Protein AF-A0A940E8I8-F1 (afdb_monomer_lite)

Secondary structure (DSSP, 8-state):
-HHHHHHHHHHHHHHHHHHHHHHS--HHHHHHHHHHHHHHHHHHHHHHHHTTSSSSSTTTGGG--

Radius of gyration: 19.22 Å; chains: 1; bounding box: 31×16×64 Å

Sequence (65 aa):
MDRIMALVAYAVLAAFLIILVWHVPRFDLGGVVLLTLVFAGFDAAAVMRSHRKSGHVAGDDAQRP

Structure (mmCIF, N/CA/C/O backbone):
data_AF-A0A940E8I8-F1
#
_entry.id   AF-A0A940E8I8-F1
#
loop_
_atom_site.group_PDB
_atom_site.id
_atom_site.type_symbol
_atom_site.label_atom_id
_atom_site.label_alt_id
_atom_site.label_comp_id
_atom_site.label_asym_id
_atom_site.label_entity_id
_atom_site.label_seq_id
_atom_site.pdbx_PDB_ins_code
_atom_site.Cartn_x
_atom_site.Cartn_y
_atom_site.Cartn_z
_atom_site.occupancy
_atom_site.B_iso_or_equiv
_atom_site.auth_seq_id
_atom_site.auth_comp_id
_atom_site.auth_asym_id
_atom_site.auth_atom_id
_atom_site.pdbx_PDB_model_num
ATOM 1 N N . MET A 1 1 ? 11.725 5.734 -15.798 1.00 58.59 1 MET A N 1
ATOM 2 C CA . MET A 1 1 ? 11.419 6.532 -14.585 1.00 58.59 1 MET A CA 1
ATOM 3 C C . MET A 1 1 ? 10.109 6.086 -13.938 1.00 58.59 1 MET A C 1
ATOM 5 O O . MET A 1 1 ? 9.982 6.143 -12.722 1.00 58.59 1 MET A O 1
ATOM 9 N N . ASP A 1 2 ? 9.196 5.519 -14.723 1.00 75.38 2 ASP A N 1
ATOM 10 C CA . ASP A 1 2 ? 7.842 5.104 -14.330 1.00 75.38 2 ASP A CA 1
ATOM 11 C C . ASP A 1 2 ? 7.808 4.080 -13.191 1.00 75.38 2 ASP A C 1
ATOM 13 O O . ASP A 1 2 ? 6.944 4.136 -12.325 1.00 75.38 2 ASP A O 1
ATOM 17 N N . ARG A 1 3 ? 8.803 3.184 -13.120 1.00 71.88 3 ARG A N 1
ATOM 18 C CA . ARG A 1 3 ? 8.899 2.182 -12.041 1.00 71.88 3 ARG A CA 1
ATOM 19 C C . ARG A 1 3 ? 9.170 2.799 -10.674 1.00 71.88 3 ARG A C 1
ATOM 21 O O . ARG A 1 3 ? 8.607 2.346 -9.687 1.00 71.88 3 ARG A O 1
ATOM 28 N N . ILE A 1 4 ? 10.035 3.812 -10.622 1.00 84.25 4 ILE A N 1
ATOM 29 C CA . ILE A 1 4 ? 10.376 4.499 -9.371 1.00 84.25 4 ILE A CA 1
ATOM 30 C C . ILE A 1 4 ? 9.148 5.267 -8.884 1.00 84.25 4 ILE A C 1
ATOM 32 O O . ILE A 1 4 ? 8.798 5.170 -7.715 1.00 84.25 4 ILE A O 1
ATOM 36 N N . MET A 1 5 ? 8.445 5.946 -9.794 1.00 82.75 5 MET A N 1
ATOM 37 C CA . MET A 1 5 ? 7.223 6.680 -9.460 1.00 82.75 5 MET A CA 1
ATOM 38 C C . MET A 1 5 ? 6.086 5.752 -9.014 1.00 82.75 5 MET A C 1
ATOM 40 O O . MET A 1 5 ? 5.420 6.050 -8.027 1.00 82.75 5 MET A O 1
ATOM 44 N N . ALA A 1 6 ? 5.912 4.594 -9.660 1.00 82.00 6 ALA A N 1
ATOM 45 C CA . ALA A 1 6 ? 4.937 3.585 -9.242 1.00 82.00 6 ALA A CA 1
ATOM 46 C C . ALA A 1 6 ? 5.259 2.999 -7.855 1.00 82.00 6 ALA A C 1
ATOM 48 O O . ALA A 1 6 ? 4.369 2.858 -7.018 1.00 82.00 6 ALA A O 1
ATOM 49 N N . LEU A 1 7 ? 6.537 2.705 -7.585 1.00 84.69 7 LEU A N 1
ATOM 50 C CA . LEU A 1 7 ? 6.978 2.199 -6.284 1.00 84.69 7 LEU A CA 1
ATOM 51 C C . LEU A 1 7 ? 6.755 3.236 -5.173 1.00 84.69 7 LEU A C 1
ATOM 53 O O . LEU A 1 7 ? 6.268 2.893 -4.099 1.00 84.69 7 LEU A O 1
ATOM 57 N N . VAL A 1 8 ? 7.082 4.504 -5.439 1.00 88.62 8 VAL A N 1
ATOM 58 C CA . VAL A 1 8 ? 6.883 5.608 -4.491 1.00 88.62 8 VAL A CA 1
ATOM 59 C C . VAL A 1 8 ? 5.396 5.823 -4.213 1.00 88.62 8 VAL A C 1
ATOM 61 O O . VAL A 1 8 ? 5.015 5.915 -3.049 1.00 88.62 8 VAL A O 1
ATOM 64 N N . ALA A 1 9 ? 4.544 5.840 -5.242 1.00 87.19 9 ALA A N 1
ATOM 65 C CA . ALA A 1 9 ? 3.099 5.988 -5.070 1.00 87.19 9 ALA A CA 1
ATOM 66 C C . ALA A 1 9 ? 2.507 4.862 -4.207 1.00 87.19 9 ALA A C 1
ATOM 68 O O . ALA A 1 9 ? 1.743 5.127 -3.278 1.00 87.19 9 ALA A O 1
ATOM 69 N N . TYR A 1 10 ? 2.919 3.615 -4.455 1.00 86.12 10 TYR A N 1
ATOM 70 C CA . TYR A 1 10 ? 2.502 2.476 -3.641 1.00 86.12 10 TYR A CA 1
ATOM 71 C C . TYR A 1 10 ? 3.008 2.575 -2.195 1.00 86.12 10 TYR A C 1
ATOM 73 O O . TYR A 1 10 ? 2.250 2.330 -1.259 1.00 86.12 10 TYR A O 1
ATOM 81 N N . ALA A 1 11 ? 4.264 2.982 -1.990 1.00 89.31 11 ALA A N 1
ATOM 82 C CA . ALA A 1 11 ? 4.836 3.146 -0.656 1.00 89.31 11 ALA A CA 1
ATOM 83 C C . ALA A 1 11 ? 4.110 4.229 0.160 1.00 89.31 11 ALA A C 1
ATOM 85 O O . ALA A 1 11 ? 3.808 4.013 1.333 1.00 89.31 11 ALA A O 1
ATOM 86 N N . VAL A 1 12 ? 3.784 5.367 -0.461 1.00 93.25 12 VAL A N 1
ATOM 87 C CA . VAL A 1 12 ? 3.024 6.451 0.181 1.00 93.25 12 VAL A CA 1
ATOM 88 C C . VAL A 1 12 ? 1.604 5.995 0.525 1.00 93.25 12 VAL A C 1
ATOM 90 O O . VAL A 1 12 ? 1.149 6.230 1.645 1.00 93.25 12 VAL A O 1
ATOM 93 N N . LEU A 1 13 ? 0.926 5.294 -0.391 1.00 88.94 13 LEU A N 1
ATOM 94 C CA . LEU A 1 13 ? -0.397 4.713 -0.145 1.00 88.94 13 LEU A CA 1
ATOM 95 C C . LEU A 1 13 ? -0.364 3.737 1.040 1.00 88.94 13 LEU A C 1
ATOM 97 O O . LEU A 1 13 ? -1.180 3.845 1.955 1.00 88.94 13 LEU A O 1
ATOM 101 N N . ALA A 1 14 ? 0.596 2.811 1.050 1.00 89.25 14 ALA A N 1
ATOM 102 C CA . ALA A 1 14 ? 0.745 1.831 2.118 1.00 89.25 14 ALA A CA 1
ATOM 103 C C . ALA A 1 14 ? 1.022 2.501 3.473 1.00 89.25 14 ALA A C 1
ATOM 105 O O . ALA A 1 14 ? 0.379 2.162 4.465 1.00 89.25 14 ALA A O 1
ATOM 106 N N . ALA A 1 15 ? 1.922 3.489 3.514 1.00 90.38 15 ALA A N 1
ATOM 107 C CA . ALA A 1 15 ? 2.229 4.238 4.730 1.00 90.38 15 ALA A CA 1
ATOM 108 C C . ALA A 1 15 ? 0.996 4.970 5.282 1.00 90.38 15 ALA A C 1
ATOM 110 O O . ALA A 1 15 ? 0.701 4.865 6.472 1.00 90.38 15 ALA A O 1
ATOM 111 N N . PHE A 1 16 ? 0.242 5.659 4.421 1.00 89.06 16 PHE A N 1
ATOM 112 C CA . PHE A 1 16 ? -0.985 6.347 4.820 1.00 89.06 16 PHE A CA 1
ATOM 113 C C . PHE A 1 16 ? -2.021 5.381 5.409 1.00 89.06 16 PHE A C 1
ATOM 115 O O . PHE A 1 16 ? -2.586 5.650 6.469 1.00 89.06 16 PHE A O 1
ATOM 122 N N . LEU A 1 17 ? -2.236 4.232 4.765 1.00 85.88 17 LEU A N 1
ATOM 123 C CA . LEU A 1 17 ? -3.207 3.240 5.225 1.00 85.88 17 LEU A CA 1
ATOM 124 C C . LEU A 1 17 ? -2.808 2.607 6.566 1.00 85.88 17 LEU A C 1
ATOM 126 O O . LEU A 1 17 ? -3.666 2.426 7.427 1.00 85.88 17 LEU A O 1
ATOM 130 N N . ILE A 1 18 ? -1.516 2.334 6.784 1.00 86.56 18 ILE A N 1
ATOM 131 C CA . ILE A 1 18 ? -1.005 1.845 8.077 1.00 86.56 18 ILE A CA 1
ATOM 132 C C . ILE A 1 18 ? -1.285 2.864 9.188 1.00 86.56 18 ILE A C 1
ATOM 134 O O . ILE A 1 18 ? -1.779 2.492 10.254 1.00 86.56 18 ILE A O 1
ATOM 138 N N . ILE A 1 19 ? -1.019 4.150 8.934 1.00 88.00 19 ILE A N 1
ATOM 139 C CA . ILE A 1 19 ? -1.295 5.228 9.895 1.00 88.00 19 ILE A CA 1
ATOM 140 C C . ILE A 1 19 ? -2.795 5.299 10.201 1.00 88.00 19 ILE A C 1
ATOM 142 O O . ILE A 1 19 ? -3.178 5.440 11.361 1.00 88.00 19 ILE A O 1
ATOM 146 N N . LEU A 1 20 ? -3.647 5.155 9.184 1.00 86.25 20 LEU A N 1
ATOM 147 C CA . LEU A 1 20 ? -5.099 5.200 9.339 1.00 86.25 20 LEU A CA 1
ATOM 148 C C . LEU A 1 20 ? -5.624 4.054 10.222 1.00 86.25 20 LEU A C 1
ATOM 150 O O . LEU A 1 20 ? -6.436 4.297 11.114 1.00 86.25 20 LEU A O 1
ATOM 154 N N . VAL A 1 21 ? -5.123 2.828 10.018 1.00 85.31 21 VAL A N 1
ATOM 155 C CA . VAL A 1 21 ? -5.469 1.654 10.845 1.00 85.31 21 VAL A CA 1
ATOM 156 C C . VAL A 1 21 ? -4.995 1.827 12.285 1.00 85.31 21 VAL A C 1
ATOM 158 O O . VAL A 1 21 ? -5.709 1.446 13.210 1.00 85.31 21 VAL A O 1
ATOM 161 N N . TRP A 1 22 ? -3.817 2.417 12.495 1.00 86.94 22 TRP A N 1
ATOM 162 C CA . TRP A 1 22 ? -3.293 2.634 13.842 1.00 86.94 22 TRP A CA 1
ATOM 163 C C . TRP A 1 22 ? -4.043 3.749 14.583 1.00 86.94 22 TRP A C 1
ATOM 165 O O . TRP A 1 22 ? -4.351 3.612 15.765 1.00 86.94 22 TRP A O 1
ATOM 175 N N . HIS A 1 23 ? -4.378 4.840 13.892 1.00 86.38 23 HIS A N 1
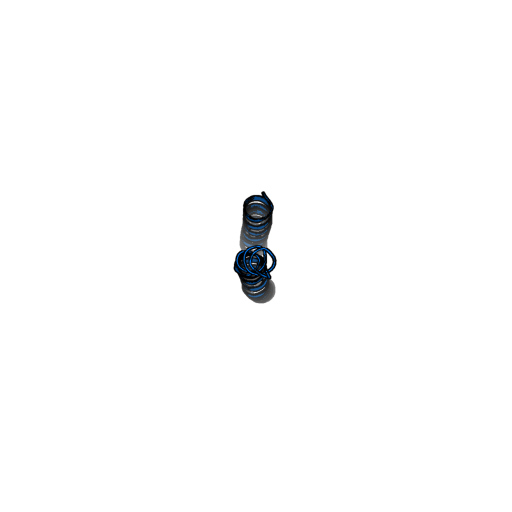ATOM 176 C CA . HIS A 1 23 ? -5.097 5.964 14.489 1.00 86.38 23 HIS A CA 1
ATOM 177 C C . HIS A 1 23 ? -6.567 5.631 14.773 1.00 86.38 23 HIS A C 1
ATOM 179 O O . HIS A 1 23 ? -7.129 6.091 15.766 1.00 86.38 23 HIS A O 1
ATOM 185 N N . VAL A 1 24 ? -7.193 4.813 13.921 1.00 86.81 24 VAL A N 1
ATOM 186 C CA . VAL A 1 24 ? -8.603 4.432 14.041 1.00 86.81 24 VAL A CA 1
ATOM 187 C C . VAL A 1 24 ? -8.715 2.900 13.961 1.00 86.81 24 VAL A C 1
ATOM 189 O O . VAL A 1 24 ? -9.046 2.362 12.902 1.00 86.81 24 VAL A O 1
ATOM 192 N N . PRO A 1 25 ? -8.452 2.166 15.062 1.00 76.75 25 PRO A N 1
ATOM 193 C CA . PRO A 1 25 ? -8.367 0.706 15.060 1.00 76.75 25 PRO A CA 1
ATOM 194 C C . PRO A 1 25 ? -9.763 0.075 15.031 1.00 76.75 25 PRO A C 1
ATOM 196 O O . PRO A 1 25 ? -10.300 -0.382 16.039 1.00 76.75 25 PRO A O 1
ATOM 199 N N . ARG A 1 26 ? -10.382 0.073 13.849 1.00 87.56 26 ARG A N 1
ATOM 200 C CA . ARG A 1 26 ? -11.664 -0.596 13.577 1.00 87.56 26 ARG A CA 1
ATOM 201 C C . ARG A 1 26 ? -11.375 -1.852 12.764 1.00 87.56 26 ARG A C 1
ATOM 203 O O . ARG A 1 26 ? -10.697 -1.773 11.743 1.00 87.56 26 ARG A O 1
ATOM 210 N N . PHE A 1 27 ? -11.925 -2.990 13.179 1.00 81.31 27 PHE A N 1
ATOM 211 C CA . PHE A 1 27 ? -11.743 -4.262 12.466 1.00 81.31 27 PHE A CA 1
ATOM 212 C C . PHE A 1 27 ? -12.215 -4.200 11.007 1.00 81.31 27 PHE A C 1
ATOM 214 O O . PHE A 1 27 ? -11.548 -4.729 10.122 1.00 81.31 27 PHE A O 1
ATOM 221 N N . A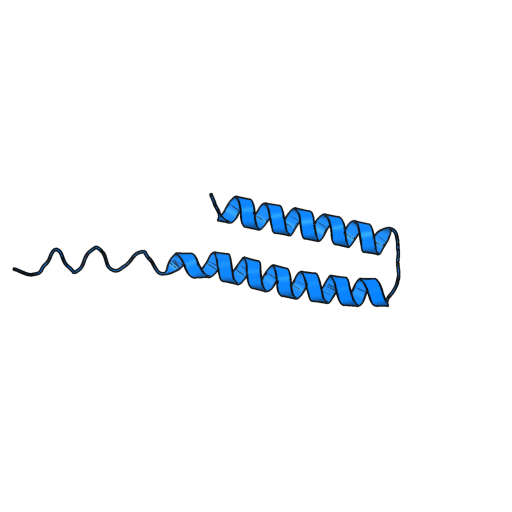SP A 1 28 ? -13.309 -3.481 10.754 1.00 80.50 28 ASP A N 1
ATOM 222 C CA . ASP A 1 28 ? -13.829 -3.221 9.409 1.00 80.50 28 ASP A CA 1
ATOM 223 C C . ASP A 1 28 ? -12.823 -2.444 8.538 1.00 80.50 28 ASP A C 1
ATOM 225 O O . ASP A 1 28 ? -12.527 -2.820 7.404 1.00 80.50 28 ASP A O 1
ATOM 229 N N . LEU A 1 29 ? -12.184 -1.426 9.125 1.00 82.94 29 LEU A N 1
ATOM 230 C CA . LEU A 1 29 ? -11.174 -0.608 8.455 1.00 82.94 29 LEU A CA 1
ATOM 231 C C . LEU A 1 29 ? -9.939 -1.441 8.086 1.00 82.94 29 LEU A C 1
ATOM 233 O O . LEU A 1 29 ? -9.436 -1.339 6.972 1.00 82.94 29 LEU A O 1
ATOM 237 N N . GLY A 1 30 ? -9.479 -2.297 9.003 1.00 85.06 30 GLY A N 1
ATOM 238 C CA . GLY A 1 30 ? -8.352 -3.196 8.759 1.00 85.06 30 GLY A CA 1
ATOM 239 C C . GLY A 1 30 ? -8.610 -4.162 7.600 1.00 85.06 30 GLY A C 1
ATOM 240 O O . GLY A 1 30 ? -7.729 -4.358 6.765 1.00 85.06 30 GLY A O 1
ATOM 241 N N . GLY A 1 31 ? -9.825 -4.713 7.505 1.00 87.44 31 GLY A N 1
ATOM 242 C CA . GLY A 1 31 ? -10.221 -5.599 6.407 1.00 87.44 31 GLY A CA 1
ATOM 243 C C . GLY A 1 31 ? -10.203 -4.904 5.044 1.00 87.44 31 GLY A C 1
ATOM 244 O O . GLY A 1 31 ? -9.592 -5.407 4.098 1.00 87.44 31 GLY A O 1
ATOM 245 N N . VAL A 1 32 ? -10.807 -3.714 4.951 1.00 87.50 32 VAL A N 1
ATOM 246 C CA . VAL A 1 32 ? -10.834 -2.921 3.708 1.00 87.50 32 VAL A CA 1
ATOM 247 C C . VAL A 1 32 ? -9.425 -2.478 3.306 1.00 87.50 32 VAL A C 1
ATOM 249 O O . VAL A 1 32 ? -9.059 -2.556 2.132 1.00 87.50 32 VAL A O 1
ATOM 252 N N . VAL A 1 33 ? -8.602 -2.066 4.272 1.00 88.56 33 VAL A N 1
ATOM 253 C CA . VAL A 1 33 ? -7.204 -1.671 4.049 1.00 88.56 33 VAL A CA 1
ATOM 254 C C . VAL A 1 33 ? -6.370 -2.839 3.527 1.00 88.56 33 VAL A C 1
ATOM 256 O O . VAL A 1 33 ? -5.646 -2.670 2.547 1.00 88.56 33 VAL A O 1
ATOM 259 N N . LEU A 1 34 ? -6.490 -4.023 4.135 1.00 87.81 34 LEU A N 1
ATOM 260 C CA . LEU A 1 34 ? -5.774 -5.222 3.700 1.00 87.81 34 LEU A CA 1
ATOM 261 C C . LEU A 1 34 ? -6.135 -5.579 2.253 1.00 87.81 34 LEU A C 1
ATOM 263 O O . LEU A 1 34 ? -5.246 -5.788 1.428 1.00 87.81 34 LEU A O 1
ATOM 267 N N . LEU A 1 35 ? -7.433 -5.596 1.932 1.00 91.19 35 LEU A N 1
ATOM 268 C CA . LEU A 1 35 ? -7.915 -5.885 0.582 1.00 91.19 35 LEU A CA 1
ATOM 269 C C . LEU A 1 35 ? -7.389 -4.860 -0.434 1.00 91.19 35 LEU A C 1
ATOM 271 O O . LEU A 1 35 ? -6.929 -5.230 -1.515 1.00 91.19 35 LEU A O 1
ATOM 275 N N . THR A 1 36 ? -7.391 -3.581 -0.052 1.00 88.81 36 THR A N 1
ATOM 276 C CA . THR A 1 36 ? -6.871 -2.483 -0.876 1.00 88.81 36 THR A CA 1
ATOM 277 C C . THR A 1 36 ? -5.374 -2.644 -1.137 1.00 88.81 36 THR A C 1
ATOM 279 O O . THR A 1 36 ? -4.944 -2.503 -2.279 1.00 88.81 36 THR A O 1
ATOM 282 N N . LEU A 1 37 ? -4.577 -2.994 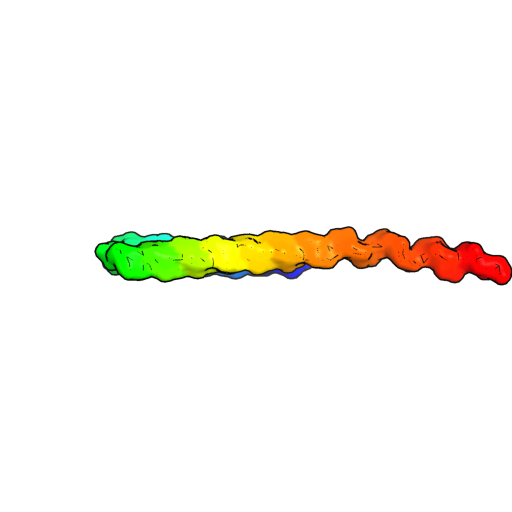-0.117 1.00 87.56 37 LEU A N 1
ATOM 283 C CA . LEU A 1 37 ? -3.138 -3.235 -0.271 1.00 87.56 37 LEU A CA 1
ATOM 284 C C . LEU A 1 37 ? -2.853 -4.400 -1.220 1.00 87.56 37 LEU A C 1
ATOM 286 O O . LEU A 1 37 ? -1.967 -4.295 -2.063 1.00 87.56 37 LEU A O 1
ATOM 290 N N . VAL A 1 38 ? -3.604 -5.498 -1.101 1.00 90.56 38 VAL A N 1
ATOM 291 C CA . VAL A 1 38 ? -3.442 -6.671 -1.971 1.00 90.56 38 VAL A CA 1
ATOM 292 C C . VAL A 1 38 ? -3.719 -6.302 -3.427 1.00 90.56 38 VAL A C 1
ATOM 294 O O . VAL A 1 38 ? -2.915 -6.624 -4.301 1.00 90.56 38 VAL A O 1
ATOM 297 N N . PHE A 1 39 ? -4.815 -5.590 -3.696 1.00 90.19 39 PHE A N 1
ATOM 298 C CA . PHE A 1 39 ? -5.163 -5.155 -5.051 1.00 90.19 39 PHE A CA 1
ATOM 299 C C . PHE A 1 39 ? -4.165 -4.145 -5.616 1.00 90.19 39 PHE A C 1
ATOM 301 O O . PHE A 1 39 ? -3.677 -4.328 -6.729 1.00 90.19 39 PHE A O 1
ATOM 308 N N . ALA A 1 40 ? -3.812 -3.120 -4.842 1.00 86.88 40 ALA A N 1
ATOM 309 C CA . ALA A 1 40 ? -2.842 -2.115 -5.262 1.00 86.88 40 ALA A CA 1
ATOM 310 C C . ALA A 1 40 ? -1.450 -2.728 -5.498 1.00 86.88 40 ALA A C 1
ATOM 312 O O . ALA A 1 40 ? -0.768 -2.373 -6.457 1.00 86.88 40 ALA A O 1
ATOM 313 N N . GLY A 1 41 ? -1.040 -3.687 -4.664 1.00 85.81 41 GLY A N 1
ATOM 314 C CA . GLY A 1 41 ? 0.217 -4.411 -4.835 1.00 85.81 41 GLY A CA 1
ATOM 315 C C . GLY A 1 41 ? 0.214 -5.284 -6.091 1.00 85.81 41 GLY A C 1
ATOM 316 O O . GLY A 1 41 ? 1.217 -5.341 -6.805 1.00 85.81 41 GLY A O 1
ATOM 317 N N . PHE A 1 42 ? -0.918 -5.924 -6.398 1.00 87.75 42 PHE A N 1
ATOM 318 C CA . PHE A 1 42 ? -1.077 -6.723 -7.612 1.00 87.75 42 PHE A CA 1
ATOM 319 C C . PHE A 1 42 ? -1.032 -5.86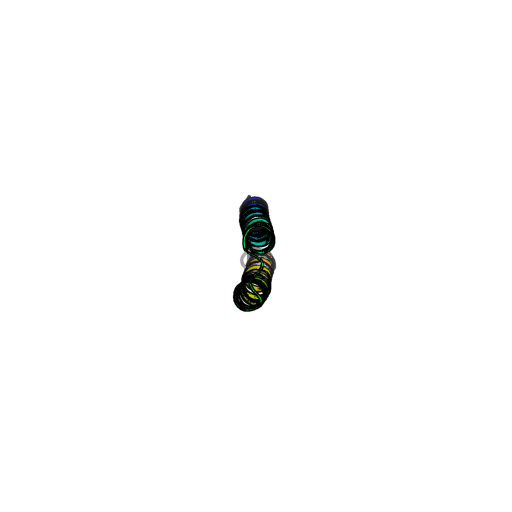3 -8.881 1.00 87.75 42 PHE A C 1
ATOM 321 O O . PHE A 1 42 ? -0.330 -6.214 -9.829 1.00 87.75 42 PHE A O 1
ATOM 328 N N . ASP A 1 43 ? -1.715 -4.717 -8.884 1.00 84.00 43 ASP A N 1
ATOM 329 C CA . ASP A 1 43 ? -1.684 -3.754 -9.989 1.00 84.00 43 ASP A CA 1
ATOM 330 C C . ASP A 1 43 ? -0.268 -3.204 -10.221 1.00 84.00 43 ASP A C 1
ATOM 332 O O . ASP A 1 43 ? 0.270 -3.290 -11.329 1.00 84.00 43 ASP A O 1
ATOM 336 N N . ALA A 1 44 ? 0.409 -2.769 -9.152 1.00 83.31 44 ALA A N 1
ATOM 337 C CA . ALA A 1 44 ? 1.788 -2.297 -9.226 1.00 83.31 44 ALA A CA 1
ATOM 338 C C . ALA A 1 44 ? 2.744 -3.374 -9.779 1.00 83.31 44 ALA A C 1
ATOM 340 O O . ALA A 1 44 ? 3.611 -3.075 -10.607 1.00 83.31 44 ALA A O 1
ATOM 341 N N . ALA A 1 45 ? 2.576 -4.639 -9.375 1.00 82.31 45 ALA A N 1
ATOM 342 C CA . ALA A 1 45 ? 3.354 -5.763 -9.896 1.00 82.31 45 ALA A CA 1
ATOM 343 C C . ALA A 1 45 ? 3.052 -6.054 -11.377 1.00 82.31 45 ALA A C 1
ATOM 345 O O . ALA A 1 45 ? 3.974 -6.325 -12.156 1.00 82.31 45 ALA A O 1
ATOM 346 N N . ALA A 1 46 ? 1.785 -5.966 -11.787 1.00 82.69 46 ALA A N 1
ATOM 347 C CA . ALA A 1 46 ? 1.363 -6.144 -13.171 1.00 82.69 46 ALA A CA 1
ATOM 348 C C . ALA A 1 46 ? 1.944 -5.049 -14.080 1.00 82.69 46 ALA A C 1
ATOM 350 O O . ALA A 1 46 ? 2.573 -5.368 -15.092 1.00 82.69 46 ALA A O 1
ATOM 351 N N . VAL A 1 47 ? 1.843 -3.777 -13.683 1.00 80.44 47 VAL A N 1
ATOM 352 C CA . VAL A 1 47 ? 2.445 -2.629 -14.386 1.00 80.44 47 VAL A CA 1
ATOM 353 C C . VAL A 1 47 ? 3.952 -2.820 -14.568 1.00 80.44 47 VAL A C 1
ATOM 355 O O . VAL A 1 47 ? 4.486 -2.618 -15.664 1.00 80.44 47 VAL A O 1
ATOM 358 N N . MET A 1 48 ? 4.648 -3.285 -13.527 1.00 72.06 48 MET A N 1
ATOM 359 C CA . MET A 1 48 ? 6.083 -3.578 -13.594 1.00 72.06 48 MET A CA 1
ATOM 360 C C . MET A 1 48 ? 6.424 -4.683 -14.603 1.00 72.06 48 MET A C 1
ATOM 362 O O . MET A 1 48 ? 7.476 -4.628 -15.248 1.00 72.06 48 MET A O 1
ATOM 366 N N . ARG A 1 49 ? 5.546 -5.684 -14.751 1.00 72.94 49 ARG A N 1
ATOM 367 C CA . ARG A 1 49 ? 5.741 -6.846 -15.631 1.00 72.94 49 ARG A CA 1
ATOM 368 C C . ARG A 1 49 ? 5.472 -6.525 -17.103 1.00 72.94 49 ARG A C 1
ATOM 370 O O . ARG A 1 49 ? 6.184 -7.035 -17.971 1.00 72.94 49 ARG A O 1
ATOM 377 N N . SER A 1 50 ? 4.502 -5.659 -17.389 1.00 60.12 50 SER A N 1
ATOM 378 C CA . SER A 1 50 ? 4.039 -5.335 -18.749 1.00 60.12 50 SER A CA 1
ATOM 379 C C . SER A 1 50 ? 5.119 -4.722 -19.648 1.00 60.12 50 SER A C 1
ATOM 381 O O . SER A 1 50 ? 5.139 -4.969 -20.850 1.00 60.12 50 SER A O 1
ATOM 383 N N . HIS A 1 51 ? 6.092 -4.005 -19.082 1.00 53.62 51 HIS A N 1
ATOM 384 C CA . HIS A 1 51 ? 7.166 -3.374 -19.861 1.00 53.62 51 HIS A CA 1
ATOM 385 C C . HIS A 1 51 ? 8.332 -4.305 -20.242 1.00 53.62 51 HIS A C 1
ATOM 387 O O . HIS A 1 51 ? 9.261 -3.867 -20.917 1.00 53.62 51 HIS A O 1
ATOM 393 N N . ARG A 1 52 ? 8.330 -5.587 -19.842 1.00 57.94 52 ARG A N 1
ATOM 394 C CA . ARG A 1 52 ? 9.400 -6.531 -20.231 1.00 57.94 52 ARG A CA 1
ATOM 395 C C . ARG A 1 52 ? 9.251 -7.065 -21.665 1.00 57.94 52 ARG A C 1
ATOM 397 O O . ARG A 1 52 ? 10.166 -7.720 -22.150 1.00 57.94 52 ARG A O 1
ATOM 404 N N . LYS A 1 53 ? 8.119 -6.816 -22.339 1.00 53.59 53 LYS A N 1
ATOM 405 C CA . LYS A 1 53 ? 7.773 -7.467 -23.618 1.00 53.59 53 LYS A CA 1
ATOM 406 C C . LYS A 1 53 ? 8.187 -6.695 -24.884 1.00 53.59 53 LYS A C 1
ATOM 408 O O . LYS A 1 53 ? 8.180 -7.280 -25.958 1.00 53.59 53 LYS A O 1
ATOM 413 N N . SER A 1 54 ? 8.621 -5.438 -24.793 1.00 51.88 54 SER A N 1
ATOM 414 C CA . SER A 1 54 ? 8.851 -4.597 -25.989 1.00 51.88 54 SER A CA 1
ATOM 415 C C . SER A 1 54 ? 10.271 -4.650 -26.579 1.00 51.88 54 SER A C 1
ATOM 417 O O . SER A 1 54 ? 10.617 -3.818 -27.408 1.00 51.88 54 SER A O 1
ATOM 419 N N . GLY A 1 55 ? 11.114 -5.601 -26.164 1.00 54.72 55 GLY A N 1
ATOM 420 C CA . GLY A 1 55 ? 12.536 -5.637 -26.540 1.00 54.72 55 GLY A CA 1
ATOM 421 C C . GLY A 1 55 ? 12.927 -6.538 -27.719 1.00 54.72 55 GLY A C 1
ATOM 422 O O . GLY A 1 55 ? 14.122 -6.713 -27.921 1.00 54.72 55 GLY A O 1
ATOM 423 N N . HIS A 1 56 ? 11.992 -7.157 -28.455 1.00 55.62 56 HIS A N 1
ATOM 424 C CA . HIS A 1 56 ? 12.345 -8.266 -29.366 1.00 55.62 56 HIS A CA 1
ATOM 425 C C . HIS A 1 56 ? 11.835 -8.177 -30.818 1.00 55.62 56 HIS A C 1
ATOM 427 O O . HIS A 1 56 ? 11.942 -9.160 -31.533 1.00 55.62 56 HIS A O 1
ATOM 433 N N . VAL A 1 57 ? 11.303 -7.042 -31.293 1.00 58.25 57 VAL A N 1
ATOM 434 C CA . VAL A 1 57 ? 10.749 -6.973 -32.674 1.00 58.25 57 VAL A CA 1
ATOM 435 C C . VAL A 1 57 ? 11.544 -6.065 -33.623 1.00 58.25 57 VAL A C 1
ATOM 437 O O . VAL A 1 57 ? 11.491 -6.251 -34.827 1.00 58.25 57 VAL A 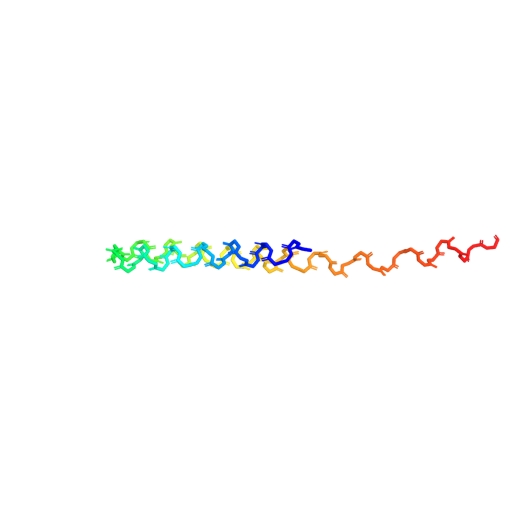O 1
ATOM 440 N N . ALA A 1 58 ? 12.382 -5.152 -33.129 1.00 59.09 58 ALA A N 1
ATOM 441 C CA . ALA A 1 58 ? 13.086 -4.196 -33.999 1.00 59.09 58 ALA A CA 1
ATOM 442 C C . ALA A 1 58 ? 14.306 -4.769 -34.762 1.00 59.09 58 ALA A C 1
ATOM 444 O O . ALA A 1 58 ? 14.982 -4.022 -35.464 1.00 59.09 58 ALA A O 1
ATOM 445 N N . GLY A 1 59 ? 14.626 -6.057 -34.597 1.00 56.94 59 GLY A N 1
ATOM 446 C CA . GLY A 1 59 ? 15.803 -6.688 -35.209 1.00 56.94 59 GLY A CA 1
ATOM 447 C C . GLY A 1 59 ? 15.523 -7.544 -36.447 1.00 56.94 59 GLY A C 1
ATOM 448 O O . GLY A 1 59 ? 16.466 -7.852 -37.165 1.00 56.94 59 GLY A O 1
ATOM 449 N N . ASP A 1 60 ? 14.266 -7.921 -36.701 1.00 61.94 60 ASP A N 1
ATOM 450 C CA . ASP A 1 60 ? 13.927 -8.927 -37.726 1.00 61.94 60 ASP A CA 1
ATOM 451 C C . ASP A 1 60 ? 13.570 -8.296 -39.089 1.00 61.94 60 ASP A C 1
ATOM 453 O O . ASP A 1 60 ? 13.725 -8.914 -40.139 1.00 61.94 60 ASP A O 1
ATOM 457 N N . ASP A 1 61 ? 13.188 -7.013 -39.097 1.00 63.38 61 ASP A N 1
ATOM 458 C CA . ASP A 1 61 ? 12.784 -6.293 -40.316 1.00 63.38 61 ASP A CA 1
ATOM 459 C C . ASP A 1 61 ? 13.971 -5.752 -41.134 1.00 63.38 61 ASP A C 1
ATOM 461 O O . ASP A 1 61 ? 13.820 -5.406 -42.305 1.00 63.38 61 ASP A O 1
ATOM 465 N N . ALA A 1 62 ? 15.170 -5.695 -40.543 1.00 63.50 62 ALA A N 1
ATOM 466 C CA . ALA A 1 62 ? 16.391 -5.246 -41.221 1.00 63.50 62 ALA A CA 1
ATOM 467 C C . ALA A 1 62 ? 17.091 -6.367 -42.018 1.00 63.50 62 ALA A C 1
ATOM 469 O O . ALA A 1 62 ? 18.077 -6.112 -42.706 1.00 63.50 62 ALA A O 1
ATOM 470 N N . GLN A 1 63 ? 16.582 -7.602 -41.929 1.00 66.19 63 GLN A N 1
ATOM 471 C CA . GLN A 1 63 ? 17.151 -8.805 -42.539 1.00 66.19 63 GLN A CA 1
ATOM 472 C C . GLN A 1 63 ? 16.230 -9.383 -43.633 1.00 66.19 63 GLN A C 1
ATOM 474 O O . GLN A 1 63 ? 16.173 -10.597 -43.830 1.00 66.19 63 GLN A O 1
ATOM 479 N N . ARG A 1 64 ? 15.486 -8.540 -44.361 1.00 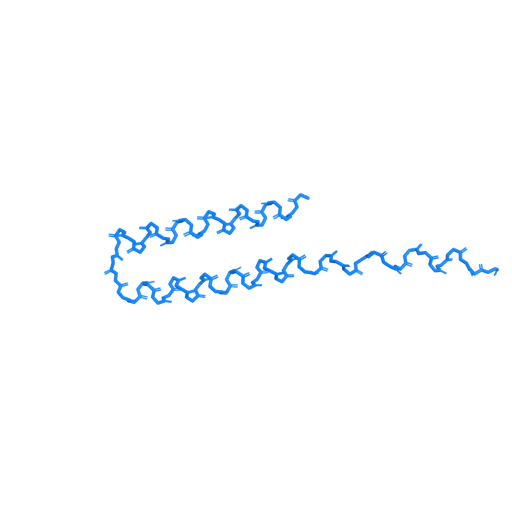58.75 64 ARG A N 1
ATOM 480 C CA . ARG A 1 64 ? 14.835 -8.953 -45.614 1.00 58.75 64 ARG A CA 1
ATOM 481 C C . ARG A 1 64 ? 15.633 -8.406 -46.809 1.00 58.75 64 ARG A C 1
ATOM 483 O O . ARG A 1 64 ? 15.731 -7.185 -46.914 1.00 58.75 64 ARG A O 1
ATOM 490 N N . PRO A 1 65 ? 16.246 -9.286 -47.629 1.00 64.06 65 PRO A N 1
ATOM 491 C CA . PRO A 1 65 ? 17.081 -8.904 -48.768 1.00 64.06 65 PRO A CA 1
ATOM 492 C C . PRO A 1 65 ? 16.284 -8.252 -49.901 1.00 64.06 65 PRO A C 1
ATOM 494 O O . PRO A 1 65 ? 15.073 -8.556 -50.029 1.00 64.06 65 PRO A O 1
#

pLDDT: mean 78.24, std 12.5, range [51.88, 93.25]

Foldseek 3Di:
DVLVVLVVVLVVLLVVLVVVCVVPVDPVSVVVSVVVNVVSVVVSVVVVVVVVPPPPDPPPVVPDD